Protein AF-A0AAP3A5T0-F1 (afdb_monomer_lite)

pLDDT: mean 70.3, std 20.17, range [36.88, 97.5]

InterPro domains:
  IPR008972 Cupredoxin [SSF49503] (2-61)

Organism: Escherichia coli (NCBI:txid562)

Radius of gyration: 32.69 Å; chains: 1; bounding box: 75×48×76 Å

Foldseek 3Di:
DDDDDDDDDDDDPAAKDKDWAADPQQPDIDIDIDGPDPPGDDDDDDTDDGDDQDCVNVVNPPVPPPVVPPPPVVPPDPPPPDDPDDDDDDDDDDDDDDPDPPDPPVVPDPPPVVVPDDPDPPDDPDDD

Sequence (128 aa):
AVAETYDVIVEPQGEAYTIFAQSMDRTGYARGTLATREGLSAAVPPLDPRPLLTMEDMGMGGMGHDMARMDHSQMGGMDNSGEMMSMDGADLPDSGTSSAPMDHSSMAGMDHSRMAGMPGMQSHPASQ

Structure (mmCIF, N/CA/C/O backbone):
data_AF-A0AAP3A5T0-F1
#
_entry.id   AF-A0AAP3A5T0-F1
#
loop_
_atom_site.group_PDB
_atom_site.id
_atom_site.type_symbol
_atom_site.label_atom_id
_atom_site.label_alt_id
_atom_site.label_comp_id
_atom_site.label_asym_id
_atom_site.label_entity_id
_atom_site.label_seq_id
_atom_site.pdbx_PDB_ins_code
_atom_site.Cartn_x
_atom_site.Cartn_y
_atom_site.Cartn_z
_atom_site.occupancy
_atom_site.B_iso_or_equiv
_atom_site.auth_seq_id
_atom_site.auth_comp_id
_atom_site.auth_asym_id
_atom_site.auth_atom_id
_atom_site.pdbx_PDB_model_num
ATOM 1 N N . ALA A 1 1 ? 11.567 9.258 -7.714 1.00 62.81 1 ALA A N 1
ATOM 2 C CA . ALA A 1 1 ? 10.377 10.083 -7.430 1.00 62.81 1 ALA A CA 1
ATOM 3 C C . ALA A 1 1 ? 10.749 11.149 -6.408 1.00 62.81 1 ALA A C 1
ATOM 5 O O . ALA A 1 1 ? 11.653 10.902 -5.615 1.00 62.81 1 ALA A O 1
ATOM 6 N N . VAL A 1 2 ? 10.097 12.311 -6.445 1.00 78.44 2 VAL A N 1
ATOM 7 C CA . VAL A 1 2 ? 10.161 13.293 -5.350 1.00 78.44 2 VAL A CA 1
ATOM 8 C C . VAL A 1 2 ? 9.299 12.756 -4.204 1.00 78.44 2 VAL A C 1
ATOM 10 O O . VAL A 1 2 ? 8.247 12.180 -4.466 1.00 78.44 2 VAL A O 1
ATOM 13 N N . ALA A 1 3 ? 9.768 12.857 -2.960 1.00 81.69 3 ALA A N 1
ATOM 14 C CA . ALA A 1 3 ? 8.988 12.432 -1.800 1.00 81.69 3 ALA A CA 1
ATOM 15 C C . ALA A 1 3 ? 7.945 13.504 -1.456 1.00 81.69 3 ALA A C 1
ATOM 17 O O . ALA A 1 3 ? 8.291 14.678 -1.331 1.00 81.69 3 ALA A O 1
ATOM 18 N N . GLU A 1 4 ? 6.694 13.088 -1.284 1.00 91.69 4 GLU A N 1
ATOM 19 C CA . GLU A 1 4 ? 5.585 13.942 -0.857 1.00 91.69 4 GLU A CA 1
ATOM 20 C C . GLU A 1 4 ? 4.962 13.364 0.414 1.00 91.69 4 GLU A C 1
ATOM 22 O O . GLU A 1 4 ? 4.887 12.144 0.583 1.00 91.69 4 GLU A O 1
ATOM 27 N N . THR A 1 5 ? 4.517 14.248 1.304 1.00 93.50 5 THR A N 1
ATOM 28 C CA . THR A 1 5 ? 3.860 13.875 2.559 1.00 93.50 5 THR A CA 1
ATOM 29 C C . THR A 1 5 ? 2.376 14.185 2.451 1.00 93.50 5 THR A C 1
ATOM 31 O O . THR A 1 5 ? 2.003 15.293 2.069 1.00 93.50 5 THR A O 1
ATOM 34 N N . TYR A 1 6 ? 1.541 13.216 2.819 1.00 91.00 6 TYR A N 1
ATOM 35 C CA . TYR A 1 6 ? 0.087 13.339 2.818 1.00 91.00 6 TYR A CA 1
ATOM 36 C C . TYR A 1 6 ? -0.463 13.085 4.222 1.00 91.00 6 TYR A C 1
ATOM 38 O O . TYR A 1 6 ? -0.074 12.109 4.865 1.00 91.00 6 TYR A O 1
ATOM 46 N N . ASP A 1 7 ? -1.409 13.921 4.652 1.00 95.19 7 ASP A N 1
ATOM 47 C CA . ASP A 1 7 ? -2.218 13.689 5.848 1.00 95.19 7 ASP A CA 1
ATOM 48 C C . ASP A 1 7 ? -3.561 13.071 5.442 1.00 95.19 7 ASP A C 1
ATOM 50 O O . ASP A 1 7 ? -4.261 13.591 4.571 1.00 95.19 7 ASP A O 1
ATOM 54 N N . VAL A 1 8 ? -3.933 11.954 6.071 1.00 92.19 8 VAL A N 1
ATOM 55 C CA . VAL A 1 8 ? -5.179 11.232 5.775 1.00 92.19 8 VAL A CA 1
ATOM 56 C C . VAL A 1 8 ? -6.013 11.120 7.046 1.00 92.19 8 VAL A C 1
ATOM 58 O O . VAL A 1 8 ? -5.567 10.554 8.043 1.00 92.19 8 VAL A O 1
ATOM 61 N N . ILE A 1 9 ? -7.240 11.640 7.002 1.00 93.62 9 ILE A N 1
ATOM 62 C CA . ILE A 1 9 ? -8.236 11.496 8.069 1.00 93.62 9 ILE A CA 1
ATOM 63 C C . ILE A 1 9 ? -9.190 10.368 7.679 1.00 93.62 9 ILE A C 1
ATOM 65 O O . ILE A 1 9 ? -9.671 10.313 6.549 1.00 93.62 9 ILE A O 1
ATOM 69 N N . VAL A 1 10 ? -9.457 9.467 8.619 1.00 89.81 10 VAL A N 1
ATOM 70 C CA . VAL A 1 10 ? -10.263 8.260 8.410 1.00 89.81 10 VAL A CA 1
ATOM 71 C C . VAL A 1 10 ? -11.239 8.075 9.564 1.00 89.81 10 VAL A C 1
ATOM 73 O O . VAL A 1 10 ? -10.923 8.400 10.707 1.00 89.81 10 VAL A O 1
ATOM 76 N N . GLU A 1 11 ? -12.406 7.507 9.271 1.00 91.69 11 GLU A N 1
ATOM 77 C CA . GLU A 1 11 ? -13.407 7.124 10.268 1.00 91.69 11 GLU A CA 1
ATOM 78 C C . GLU A 1 11 ? -13.612 5.598 10.215 1.00 91.69 11 GLU A C 1
ATOM 80 O O . GLU A 1 11 ? -14.382 5.094 9.393 1.00 91.69 11 GLU A O 1
ATOM 85 N N . PRO A 1 12 ? -12.868 4.822 11.026 1.00 85.31 12 PRO A N 1
ATOM 86 C CA . PRO A 1 12 ? -12.922 3.368 10.970 1.00 85.31 12 PRO A CA 1
ATOM 87 C C . PRO A 1 12 ? -14.179 2.823 11.661 1.00 85.31 12 PRO A C 1
ATOM 89 O 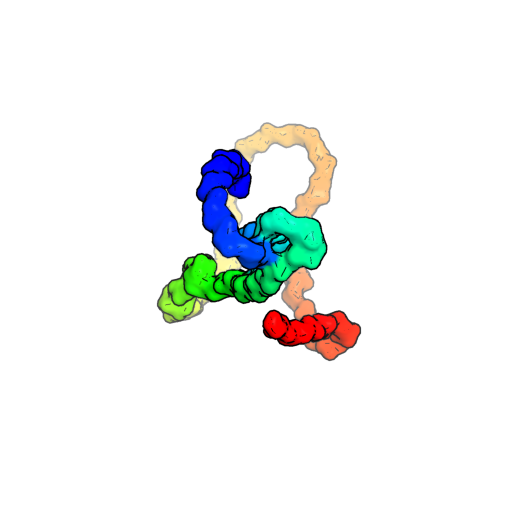O . PRO A 1 12 ? -14.409 3.076 12.840 1.00 85.31 12 PRO A O 1
ATOM 92 N N . GLN A 1 13 ? -14.957 2.002 10.948 1.00 82.94 13 GLN A N 1
ATOM 93 C CA . GLN A 1 13 ? -16.233 1.446 11.439 1.00 82.94 13 GLN A CA 1
ATOM 94 C C . GLN A 1 13 ? -16.114 0.107 12.198 1.00 82.94 13 GLN A C 1
ATOM 96 O O . GLN A 1 13 ? -17.123 -0.448 12.622 1.00 82.94 13 GLN A O 1
ATOM 101 N N . GLY A 1 14 ? -14.898 -0.412 12.414 1.00 77.25 14 GLY A N 1
ATOM 102 C CA . GLY A 1 14 ? -14.659 -1.538 13.332 1.00 77.25 14 GLY A CA 1
ATOM 103 C C . GLY A 1 14 ? -13.697 -2.615 12.831 1.00 77.25 14 GLY A C 1
ATOM 104 O O . GLY A 1 14 ? -13.062 -3.278 13.649 1.00 77.25 14 GLY A O 1
ATOM 105 N N . GLU A 1 15 ? -13.543 -2.772 11.519 1.00 86.44 15 GLU A N 1
ATOM 106 C CA . GLU A 1 15 ? -12.581 -3.711 10.929 1.00 86.44 15 GLU A CA 1
ATOM 107 C C . GLU A 1 15 ? -11.157 -3.132 10.885 1.00 86.44 15 GLU A C 1
ATOM 109 O O . GLU A 1 15 ? -10.947 -1.926 11.046 1.00 86.44 15 GLU A O 1
ATOM 114 N N . ALA A 1 16 ? -10.166 -4.007 10.688 1.00 94.06 16 ALA A N 1
ATOM 115 C CA . ALA A 1 16 ? -8.807 -3.586 10.370 1.00 94.06 16 ALA A CA 1
ATOM 116 C C . ALA A 1 16 ? -8.671 -3.309 8.869 1.00 94.06 16 ALA A C 1
ATOM 118 O O . ALA A 1 16 ? -9.286 -3.982 8.046 1.00 94.06 16 ALA A O 1
ATOM 119 N N . TYR A 1 17 ? -7.797 -2.369 8.522 1.00 93.31 17 TYR A N 1
ATOM 120 C CA . TYR A 1 17 ? -7.481 -2.001 7.146 1.00 93.31 17 TYR A CA 1
ATOM 121 C C . TYR A 1 17 ? -5.978 -2.105 6.908 1.00 93.31 17 TYR A C 1
ATOM 123 O O . TYR A 1 17 ? -5.175 -1.726 7.764 1.00 93.31 17 TYR A O 1
ATOM 131 N N . THR A 1 18 ? -5.581 -2.592 5.733 1.00 95.50 18 THR A N 1
ATOM 132 C CA . THR A 1 18 ? -4.181 -2.563 5.300 1.00 95.50 18 THR A CA 1
ATOM 133 C C . THR A 1 18 ? -3.926 -1.309 4.476 1.00 95.50 18 THR A C 1
ATOM 135 O O . THR A 1 18 ? -4.506 -1.130 3.410 1.00 95.50 18 THR A O 1
ATOM 138 N N . ILE A 1 19 ? -3.016 -0.462 4.954 1.00 95.12 19 ILE A N 1
ATOM 139 C CA . ILE A 1 19 ? -2.419 0.604 4.148 1.00 95.12 19 ILE A CA 1
ATOM 140 C C . ILE A 1 19 ? -1.265 -0.036 3.385 1.00 95.12 19 ILE A C 1
ATOM 142 O O . ILE A 1 19 ? -0.329 -0.549 4.002 1.00 95.12 19 ILE A O 1
ATOM 146 N N . PHE A 1 20 ? -1.351 -0.046 2.059 1.00 96.88 20 PHE A N 1
ATOM 147 C CA . PHE A 1 20 ? -0.424 -0.762 1.190 1.00 96.88 20 PHE A CA 1
ATOM 148 C C . PHE A 1 20 ? 0.257 0.201 0.221 1.00 96.88 20 PHE A C 1
ATOM 150 O O . PHE A 1 20 ? -0.415 0.959 -0.475 1.00 96.88 20 PHE A O 1
ATOM 157 N N . ALA A 1 21 ? 1.586 0.156 0.165 1.00 95.62 21 ALA A N 1
ATOM 158 C CA . ALA A 1 21 ? 2.382 0.957 -0.755 1.00 95.62 21 ALA A CA 1
ATOM 159 C C . ALA A 1 21 ? 3.353 0.047 -1.507 1.00 95.62 21 ALA A C 1
ATOM 161 O O . ALA A 1 21 ? 4.334 -0.430 -0.936 1.00 95.62 21 ALA A O 1
ATOM 162 N N . GLN A 1 22 ? 3.074 -0.203 -2.784 1.00 96.56 22 GLN A N 1
ATOM 163 C CA . GLN A 1 22 ? 3.933 -1.008 -3.649 1.00 96.56 22 GLN A CA 1
ATOM 164 C C . GLN A 1 22 ? 4.978 -0.134 -4.346 1.00 96.56 22 GLN A C 1
ATOM 166 O O . GLN A 1 22 ? 4.677 0.983 -4.773 1.00 96.56 22 GLN A O 1
ATOM 171 N N . SER A 1 23 ? 6.195 -0.653 -4.513 1.00 94.00 23 SER A N 1
ATOM 172 C CA . SER A 1 23 ? 7.217 0.001 -5.329 1.00 94.00 23 SER A CA 1
ATOM 173 C C . SER A 1 23 ? 6.766 0.118 -6.795 1.00 94.00 23 SER A C 1
ATOM 175 O O . SER A 1 23 ? 5.962 -0.676 -7.292 1.00 94.00 23 SER A O 1
ATOM 177 N N . MET A 1 24 ? 7.264 1.126 -7.520 1.00 90.75 24 MET A N 1
ATOM 178 C CA . MET A 1 24 ? 6.882 1.349 -8.926 1.00 90.75 24 MET A CA 1
ATOM 179 C C . MET A 1 24 ? 7.302 0.194 -9.844 1.00 90.75 24 MET A C 1
ATOM 181 O O . MET A 1 24 ? 6.578 -0.153 -10.768 1.00 90.75 24 MET A O 1
ATOM 185 N N . ASP A 1 25 ? 8.445 -0.426 -9.566 1.00 91.44 25 ASP A N 1
ATOM 186 C CA . ASP A 1 25 ? 8.979 -1.580 -10.298 1.00 91.44 25 ASP A CA 1
ATOM 187 C C . ASP A 1 25 ? 8.315 -2.914 -9.905 1.00 91.44 25 ASP A C 1
ATOM 189 O O . ASP A 1 25 ? 8.677 -3.965 -10.440 1.00 91.44 25 ASP A O 1
ATOM 193 N N . ARG A 1 26 ? 7.335 -2.867 -8.990 1.00 94.62 26 ARG A N 1
ATOM 194 C CA . ARG A 1 26 ? 6.523 -3.997 -8.516 1.00 94.62 26 ARG A CA 1
ATOM 195 C C . ARG A 1 26 ? 7.314 -5.112 -7.822 1.00 94.62 26 ARG A C 1
ATOM 197 O O . ARG A 1 26 ? 6.807 -6.218 -7.670 1.00 94.62 26 ARG A O 1
ATOM 204 N N . THR A 1 27 ? 8.530 -4.831 -7.358 1.00 93.44 27 THR A N 1
ATOM 205 C CA . THR A 1 27 ? 9.412 -5.822 -6.713 1.00 93.44 27 THR A CA 1
ATOM 206 C C . THR A 1 27 ? 9.234 -5.920 -5.197 1.00 93.44 27 THR A C 1
ATOM 208 O O . THR A 1 27 ? 9.659 -6.908 -4.598 1.00 93.44 27 THR A O 1
ATOM 211 N N . GLY A 1 28 ? 8.585 -4.941 -4.559 1.00 95.19 28 GLY A N 1
ATOM 212 C CA . GLY A 1 28 ? 8.371 -4.936 -3.114 1.00 95.19 28 GLY A CA 1
ATOM 213 C C . GLY A 1 28 ? 7.256 -4.000 -2.660 1.00 95.19 28 GLY A C 1
ATOM 214 O O . GLY A 1 28 ? 6.606 -3.330 -3.463 1.00 95.19 28 GLY A O 1
ATOM 215 N N . TYR A 1 29 ? 7.017 -3.969 -1.348 1.00 97.50 29 TYR A N 1
ATOM 216 C CA . TYR A 1 29 ? 5.994 -3.123 -0.739 1.00 97.50 29 TYR A CA 1
ATOM 217 C C . TYR A 1 29 ? 6.304 -2.795 0.726 1.00 97.50 29 TYR A C 1
ATOM 219 O O . TYR A 1 29 ? 6.984 -3.552 1.419 1.00 97.50 29 TYR A O 1
ATOM 227 N N . ALA A 1 30 ? 5.742 -1.689 1.207 1.00 96.88 30 ALA A N 1
ATOM 228 C CA . ALA A 1 30 ? 5.555 -1.404 2.624 1.00 96.88 30 ALA A CA 1
ATOM 229 C C . ALA A 1 30 ? 4.077 -1.608 2.990 1.00 96.88 30 ALA A C 1
ATOM 231 O O . ALA A 1 30 ? 3.185 -1.357 2.173 1.00 96.88 30 ALA A O 1
ATOM 232 N N . ARG A 1 31 ? 3.801 -2.061 4.220 1.00 97.06 31 ARG A N 1
ATOM 233 C CA . ARG A 1 31 ? 2.429 -2.168 4.737 1.00 97.06 31 ARG A CA 1
ATOM 234 C C . ARG A 1 31 ? 2.309 -1.645 6.161 1.00 97.06 31 ARG A C 1
ATOM 236 O O . ARG A 1 31 ? 3.193 -1.873 6.984 1.00 97.06 31 ARG A O 1
ATOM 243 N N . GLY A 1 32 ? 1.171 -1.029 6.449 1.00 95.06 32 GLY A N 1
ATOM 244 C CA . GLY A 1 32 ? 0.703 -0.707 7.793 1.00 95.06 32 GLY A CA 1
ATOM 245 C C . GLY A 1 32 ? -0.675 -1.317 8.035 1.00 95.06 32 GLY A C 1
ATOM 246 O O . GLY A 1 32 ? -1.410 -1.595 7.089 1.00 95.06 32 GLY A O 1
ATOM 247 N N . THR A 1 33 ? -1.026 -1.543 9.299 1.00 95.12 33 THR A N 1
ATOM 248 C CA . THR A 1 33 ? -2.392 -1.923 9.685 1.00 95.12 33 THR A CA 1
ATOM 249 C C . THR A 1 33 ? -3.010 -0.785 10.479 1.00 95.12 33 THR A C 1
ATOM 251 O O . THR A 1 33 ? -2.444 -0.360 11.482 1.00 95.12 33 THR A O 1
ATOM 254 N N . LEU A 1 34 ? -4.171 -0.316 10.037 1.00 93.69 34 LEU A N 1
ATOM 255 C CA . LEU A 1 34 ? -5.026 0.585 10.793 1.00 93.69 34 LEU A CA 1
ATOM 256 C C . LEU A 1 34 ? -6.118 -0.251 11.463 1.00 93.69 34 LEU A C 1
ATOM 258 O O . LEU A 1 34 ? -6.895 -0.906 10.774 1.00 93.69 34 LEU A O 1
ATOM 262 N N . ALA A 1 35 ? -6.177 -0.244 12.791 1.00 93.06 35 ALA A N 1
ATOM 263 C CA . ALA A 1 35 ? -7.156 -1.011 13.554 1.00 93.06 35 ALA A CA 1
ATOM 264 C C . ALA A 1 35 ? -7.592 -0.255 14.813 1.00 93.06 35 ALA A C 1
ATOM 266 O O . ALA A 1 35 ? -6.827 0.520 15.380 1.00 93.06 35 ALA A O 1
ATOM 267 N N . THR A 1 36 ? -8.817 -0.518 15.270 1.00 91.75 36 THR A N 1
ATOM 268 C CA . THR A 1 36 ? -9.400 0.088 16.482 1.00 91.75 36 THR A CA 1
ATOM 269 C C . THR A 1 36 ? -8.926 -0.568 17.782 1.00 91.75 36 THR A C 1
ATOM 271 O O . THR A 1 36 ? -9.115 -0.011 18.860 1.00 91.75 36 THR A O 1
ATOM 274 N N . ARG A 1 37 ? -8.312 -1.754 17.698 1.00 90.12 37 ARG A N 1
ATOM 275 C CA . ARG A 1 37 ? -7.743 -2.493 18.831 1.00 90.12 37 ARG A CA 1
ATOM 276 C C . ARG A 1 37 ? -6.524 -3.297 18.394 1.00 90.12 37 ARG A C 1
ATOM 278 O O . ARG A 1 37 ? -6.420 -3.700 17.234 1.00 90.12 37 ARG A O 1
ATOM 285 N N . GLU A 1 38 ? -5.642 -3.590 19.342 1.00 90.31 38 GLU A N 1
ATOM 286 C CA . GLU A 1 38 ? -4.460 -4.409 19.082 1.00 90.31 38 GLU A CA 1
ATOM 287 C C . GLU A 1 38 ? -4.809 -5.849 18.676 1.00 90.31 38 GLU A C 1
ATOM 289 O O . GLU A 1 38 ? -5.838 -6.416 19.065 1.00 90.31 38 GLU A O 1
ATOM 294 N N . GLY A 1 39 ? -3.919 -6.443 17.878 1.00 90.75 39 GLY A N 1
ATOM 295 C CA . GLY A 1 39 ? -4.008 -7.829 17.419 1.00 90.75 39 GLY A CA 1
ATOM 296 C C . GLY A 1 39 ? -4.928 -8.064 16.219 1.00 90.75 39 GLY A C 1
ATOM 297 O O . GLY A 1 39 ? -4.956 -9.180 15.705 1.00 90.75 39 GLY A O 1
ATOM 298 N N . LEU A 1 40 ? -5.661 -7.052 15.742 1.00 92.19 40 LEU A N 1
ATOM 299 C CA . LEU A 1 40 ? -6.385 -7.157 14.475 1.00 92.19 40 LEU A CA 1
ATOM 300 C C . LEU A 1 40 ? -5.435 -6.991 13.285 1.00 92.19 40 LEU A C 1
ATOM 302 O O . LEU A 1 40 ? -4.489 -6.206 13.326 1.00 92.19 40 LEU A O 1
ATOM 306 N N . SER A 1 41 ? -5.721 -7.715 12.208 1.00 93.25 41 SER A N 1
ATOM 307 C CA . SER A 1 41 ? -5.002 -7.620 10.941 1.00 93.25 41 SE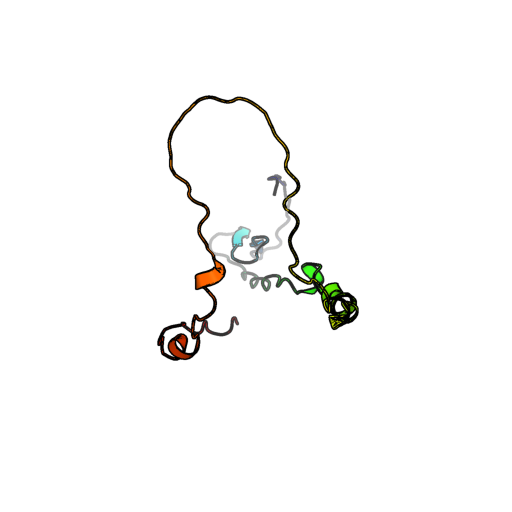R A CA 1
ATOM 308 C C . SER A 1 41 ? -5.979 -7.754 9.780 1.00 93.25 41 SER A C 1
ATOM 310 O O . SER A 1 41 ? -7.042 -8.356 9.929 1.00 93.25 41 SER A O 1
ATOM 312 N N . ALA A 1 42 ? -5.610 -7.185 8.639 1.00 93.75 42 ALA A N 1
ATOM 313 C CA . ALA A 1 42 ? -6.362 -7.260 7.397 1.00 93.75 42 ALA A CA 1
ATOM 314 C C . ALA A 1 42 ? -5.537 -7.969 6.319 1.00 93.75 42 ALA A C 1
ATOM 316 O O . ALA A 1 42 ? -4.317 -8.121 6.443 1.00 93.75 42 ALA A O 1
ATOM 317 N N . ALA A 1 43 ? -6.217 -8.440 5.274 1.00 95.69 43 ALA A N 1
ATOM 318 C CA . ALA A 1 43 ? -5.560 -9.119 4.168 1.00 95.69 43 ALA A CA 1
ATOM 319 C C . ALA A 1 43 ? -4.579 -8.176 3.455 1.00 95.69 43 ALA A C 1
ATOM 321 O O . ALA A 1 43 ? -4.889 -7.015 3.192 1.00 95.69 43 ALA A O 1
ATOM 322 N N . VAL A 1 44 ? -3.403 -8.700 3.107 1.00 96.88 44 VAL A N 1
ATOM 323 C CA . VAL A 1 44 ? -2.445 -7.972 2.270 1.00 96.88 44 VAL A CA 1
ATOM 324 C C . VAL A 1 44 ? -2.861 -8.133 0.812 1.00 96.88 44 VAL A C 1
ATOM 326 O O . VAL A 1 44 ? -3.027 -9.277 0.378 1.00 96.88 44 VAL A O 1
ATOM 329 N N . PRO A 1 45 ? -3.004 -7.038 0.047 1.00 96.00 45 PRO A N 1
ATOM 330 C CA . PRO A 1 45 ? -3.209 -7.132 -1.393 1.00 96.00 45 PRO A CA 1
ATOM 331 C C . PRO A 1 45 ? -2.082 -7.930 -2.076 1.00 96.00 45 PRO A C 1
ATOM 333 O O . PRO A 1 45 ? -0.922 -7.817 -1.665 1.00 96.00 45 PRO A O 1
ATOM 336 N N . PRO A 1 46 ? -2.381 -8.737 -3.110 1.00 96.25 46 PRO A N 1
ATOM 337 C CA . PRO A 1 46 ? -1.340 -9.361 -3.922 1.00 96.25 46 PRO A CA 1
ATOM 338 C C . PRO A 1 46 ? -0.518 -8.292 -4.659 1.00 96.25 46 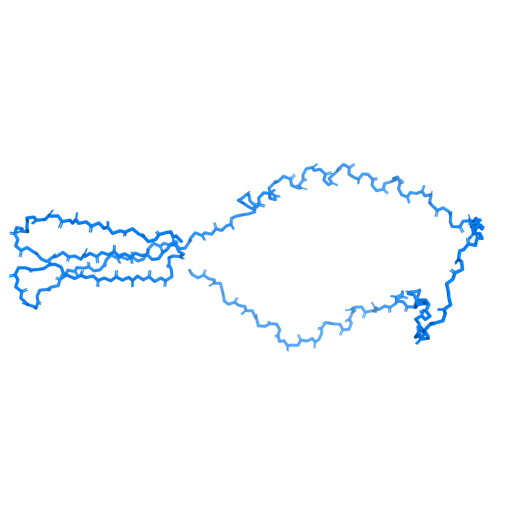PRO A C 1
ATOM 340 O O . PRO A 1 46 ? -1.011 -7.200 -4.933 1.00 96.25 46 PRO A O 1
ATOM 343 N N . LEU A 1 47 ? 0.738 -8.607 -4.985 1.00 96.00 47 LEU A N 1
ATOM 344 C CA . LEU A 1 47 ? 1.576 -7.719 -5.791 1.00 96.00 47 LEU A CA 1
ATOM 345 C C . LEU A 1 47 ? 1.080 -7.681 -7.238 1.00 96.00 47 LEU A C 1
ATOM 347 O O . LEU A 1 47 ? 0.854 -8.730 -7.840 1.00 96.00 47 LEU A O 1
ATOM 351 N N . ASP A 1 48 ? 0.986 -6.476 -7.801 1.00 94.94 48 ASP A N 1
ATOM 352 C CA . ASP A 1 48 ? 0.785 -6.294 -9.240 1.00 94.94 48 ASP A CA 1
ATOM 353 C C . ASP A 1 48 ? 1.911 -6.967 -10.049 1.00 94.94 48 ASP A C 1
ATOM 355 O O . ASP A 1 48 ? 3.066 -6.978 -9.600 1.00 94.94 48 ASP A O 1
ATOM 359 N N . PRO A 1 49 ? 1.622 -7.469 -11.265 1.00 92.44 49 PRO A N 1
ATOM 360 C CA . PRO A 1 49 ? 2.648 -7.981 -12.162 1.00 92.44 49 PRO A CA 1
ATOM 361 C C . PRO A 1 49 ? 3.628 -6.877 -12.571 1.00 92.44 49 PRO A C 1
ATOM 363 O O . PRO A 1 49 ? 3.271 -5.703 -12.703 1.00 92.44 49 PRO A O 1
ATOM 366 N N . ARG A 1 50 ? 4.883 -7.263 -12.810 1.00 91.19 50 ARG A N 1
ATOM 367 C CA . ARG A 1 50 ? 5.914 -6.330 -13.270 1.00 91.19 50 ARG A CA 1
ATOM 368 C C . ARG A 1 50 ? 5.591 -5.837 -14.686 1.00 91.19 50 ARG A C 1
ATOM 370 O O . ARG A 1 50 ? 5.289 -6.667 -15.544 1.00 91.19 50 ARG A O 1
ATOM 377 N N . PRO A 1 51 ? 5.716 -4.528 -14.964 1.00 84.75 51 PRO A N 1
ATOM 378 C CA . PRO A 1 51 ? 5.630 -4.025 -16.327 1.00 84.75 51 PRO A CA 1
ATOM 379 C C . PRO A 1 51 ? 6.732 -4.659 -17.180 1.00 84.75 51 PRO A C 1
ATOM 381 O O . PRO A 1 51 ? 7.912 -4.593 -16.825 1.00 84.75 51 PRO A O 1
ATOM 384 N N . LEU A 1 52 ? 6.350 -5.283 -18.292 1.00 84.38 52 LEU A N 1
ATOM 385 C CA . LEU A 1 52 ? 7.284 -5.768 -19.302 1.00 84.38 52 LEU A CA 1
ATOM 386 C C . LEU A 1 52 ? 7.369 -4.729 -20.416 1.00 84.38 52 LEU A C 1
ATOM 388 O O . LEU A 1 52 ? 6.341 -4.270 -20.903 1.00 84.38 52 LEU A O 1
ATOM 392 N N . LEU A 1 53 ? 8.589 -4.373 -20.812 1.00 84.69 53 LEU A N 1
ATOM 393 C CA . LEU A 1 53 ? 8.822 -3.543 -21.991 1.00 84.69 53 LEU A CA 1
ATOM 394 C C . LEU A 1 53 ? 8.765 -4.430 -23.232 1.00 84.69 53 LEU A C 1
ATOM 396 O O . LEU A 1 53 ? 9.505 -5.411 -23.335 1.00 84.69 53 LEU A O 1
ATOM 400 N N . THR A 1 54 ? 7.902 -4.082 -24.177 1.00 85.06 54 THR A N 1
ATOM 401 C CA . THR A 1 54 ? 7.883 -4.691 -25.507 1.00 85.06 54 THR A CA 1
ATOM 402 C C . THR A 1 54 ? 8.871 -3.983 -26.445 1.00 85.06 54 THR A C 1
ATOM 404 O O . THR A 1 54 ? 9.378 -2.900 -26.150 1.00 85.06 54 THR A O 1
ATOM 407 N N . MET A 1 55 ? 9.157 -4.581 -27.609 1.00 85.88 55 MET A N 1
ATOM 408 C CA . MET A 1 55 ? 9.987 -3.935 -28.646 1.00 85.88 55 MET A CA 1
ATOM 409 C C . MET A 1 55 ? 9.334 -2.664 -29.213 1.00 85.88 55 MET A C 1
ATOM 411 O O . MET A 1 55 ? 10.034 -1.771 -29.690 1.00 85.88 55 MET A O 1
ATOM 415 N N . GLU A 1 56 ? 8.005 -2.570 -29.136 1.00 83.69 56 GLU A N 1
ATOM 416 C CA . GLU A 1 56 ? 7.240 -1.378 -29.498 1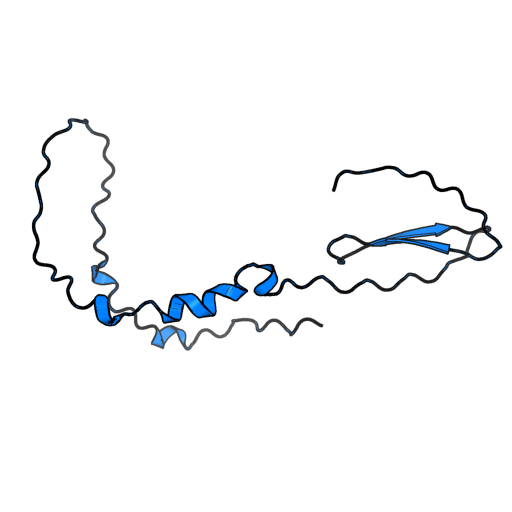.00 83.69 56 GLU A CA 1
ATOM 417 C C . GLU A 1 56 ? 7.475 -0.244 -28.491 1.00 83.69 56 GLU A C 1
ATOM 419 O O . GLU A 1 56 ? 7.827 0.861 -28.900 1.00 83.69 56 GLU A O 1
ATOM 424 N N . ASP A 1 57 ? 7.425 -0.539 -27.186 1.00 84.12 57 ASP A N 1
ATOM 425 C CA . ASP A 1 57 ? 7.702 0.435 -26.114 1.00 84.12 57 ASP A CA 1
ATOM 426 C C . ASP A 1 57 ? 9.141 0.974 -26.161 1.00 84.12 57 ASP A C 1
ATOM 428 O O . ASP A 1 57 ? 9.420 2.092 -25.726 1.00 84.12 57 ASP A O 1
ATOM 432 N N . MET A 1 58 ? 10.067 0.181 -26.710 1.00 85.69 58 MET A N 1
ATOM 433 C CA . MET A 1 58 ? 11.467 0.562 -26.921 1.00 85.69 58 MET A CA 1
ATOM 434 C C . MET A 1 58 ? 11.698 1.380 -28.206 1.00 85.69 58 MET A C 1
ATOM 436 O O . MET A 1 58 ? 12.843 1.706 -28.515 1.00 85.69 58 MET A O 1
ATOM 440 N N . GLY A 1 59 ? 10.649 1.706 -28.974 1.00 79.38 59 GLY A N 1
ATOM 441 C CA . GLY A 1 59 ? 10.750 2.477 -30.221 1.00 79.38 59 GLY A CA 1
ATOM 442 C C . GLY A 1 59 ? 11.350 1.701 -31.399 1.00 79.38 59 GLY A C 1
ATOM 443 O O . GLY A 1 59 ? 11.598 2.277 -32.456 1.00 79.38 59 GLY A O 1
ATOM 444 N N . MET A 1 60 ? 11.561 0.391 -31.237 1.00 77.94 60 MET A N 1
ATOM 445 C CA . MET A 1 60 ? 12.181 -0.481 -32.239 1.00 77.94 60 MET A CA 1
ATOM 446 C C . MET A 1 60 ? 11.159 -1.179 -33.150 1.00 77.94 60 MET A C 1
ATOM 448 O O . MET A 1 60 ? 11.541 -1.868 -34.095 1.00 77.94 60 MET A O 1
ATOM 452 N N . GLY A 1 61 ? 9.857 -0.982 -32.911 1.00 66.56 61 GLY A N 1
ATOM 453 C CA . GLY A 1 61 ? 8.774 -1.564 -33.717 1.00 66.56 61 GLY A CA 1
ATOM 454 C C . GLY A 1 61 ? 8.761 -1.130 -35.193 1.00 66.56 61 GLY A C 1
ATOM 455 O O . GLY A 1 61 ? 8.125 -1.787 -36.012 1.00 66.56 61 GLY A O 1
ATOM 456 N N . GLY A 1 62 ? 9.486 -0.061 -35.553 1.00 61.69 62 GLY A N 1
ATOM 457 C CA . GLY A 1 62 ? 9.567 0.470 -36.921 1.00 61.69 62 GLY A CA 1
ATOM 458 C C . GLY A 1 62 ? 10.748 -0.026 -37.770 1.00 61.69 62 GLY A C 1
ATOM 459 O O . GLY A 1 62 ? 10.708 0.111 -38.991 1.00 61.69 62 GLY A O 1
ATOM 460 N N . MET A 1 63 ? 11.785 -0.643 -37.184 1.00 58.69 63 MET A N 1
ATOM 461 C CA . MET A 1 63 ? 13.002 -1.016 -37.936 1.00 58.69 63 MET A CA 1
ATOM 462 C C . MET A 1 63 ? 12.808 -2.167 -38.940 1.00 58.69 63 MET A C 1
ATOM 464 O O . MET A 1 63 ? 13.705 -2.442 -39.737 1.00 58.69 63 MET A O 1
ATOM 468 N N . GLY A 1 64 ? 11.653 -2.840 -38.940 1.00 56.47 64 GLY A N 1
ATOM 469 C CA . GLY A 1 64 ? 11.362 -3.940 -39.866 1.00 56.47 64 GLY A CA 1
ATOM 470 C C . GLY A 1 64 ? 11.067 -3.509 -41.308 1.00 56.47 64 GLY A C 1
ATOM 471 O O . GLY A 1 64 ? 11.189 -4.333 -42.212 1.00 56.47 64 GLY A O 1
ATOM 472 N N . HIS A 1 65 ? 10.701 -2.242 -41.548 1.00 53.88 65 HIS A N 1
ATOM 473 C CA . HIS A 1 65 ? 10.265 -1.785 -42.877 1.00 53.88 65 HIS A CA 1
ATOM 474 C C . HIS A 1 65 ? 11.299 -0.968 -43.666 1.00 53.88 65 HIS A C 1
ATOM 476 O O . HIS A 1 65 ? 11.237 -0.983 -44.896 1.00 53.88 65 HIS A O 1
ATOM 482 N N . ASP A 1 66 ? 12.279 -0.333 -43.015 1.00 52.66 66 ASP A N 1
ATOM 483 C CA . ASP A 1 66 ? 13.286 0.484 -43.717 1.00 52.66 66 ASP A CA 1
ATOM 484 C C . ASP A 1 66 ? 14.565 -0.288 -44.085 1.00 52.66 66 ASP A C 1
ATOM 486 O O . ASP A 1 66 ? 15.238 0.063 -45.055 1.00 52.66 66 ASP A O 1
ATOM 490 N N . MET A 1 67 ? 14.865 -1.404 -43.410 1.00 53.56 67 MET A N 1
ATOM 491 C CA . MET A 1 67 ? 16.004 -2.263 -43.781 1.00 53.56 67 MET A CA 1
ATOM 492 C C . MET A 1 67 ? 15.748 -3.091 -45.051 1.00 53.56 67 MET A C 1
ATOM 494 O O . MET A 1 67 ? 16.691 -3.536 -45.695 1.00 53.56 67 MET A O 1
ATOM 498 N N . ALA A 1 68 ? 14.486 -3.266 -45.461 1.00 51.28 68 ALA A N 1
ATOM 499 C CA . ALA A 1 68 ? 14.133 -3.958 -46.706 1.00 51.28 68 ALA A CA 1
ATOM 500 C C . ALA A 1 68 ? 14.383 -3.109 -47.971 1.00 51.28 68 ALA A C 1
ATOM 502 O O . ALA A 1 68 ? 14.283 -3.622 -49.084 1.00 51.28 68 ALA A O 1
ATOM 503 N N . ARG A 1 69 ? 14.691 -1.811 -47.815 1.00 50.00 69 ARG A N 1
ATOM 504 C CA . ARG A 1 69 ? 15.038 -0.896 -48.916 1.00 50.00 69 ARG A CA 1
ATOM 505 C C . ARG A 1 69 ? 16.532 -0.617 -49.053 1.00 50.00 69 ARG A C 1
ATOM 507 O O . ARG A 1 69 ? 16.910 0.060 -50.009 1.00 50.00 69 ARG A O 1
ATOM 514 N N . MET A 1 70 ? 17.384 -1.138 -48.165 1.00 52.19 70 MET A N 1
ATOM 515 C CA . MET A 1 70 ? 18.822 -1.173 -48.436 1.00 52.19 70 MET A CA 1
ATOM 516 C C . MET A 1 70 ? 19.095 -2.260 -49.471 1.00 52.19 70 MET A C 1
ATOM 518 O O . MET A 1 70 ? 19.389 -3.413 -49.167 1.00 52.19 70 MET A O 1
ATOM 522 N N . ASP A 1 71 ? 18.938 -1.867 -50.729 1.00 52.50 71 ASP A N 1
ATOM 523 C CA . ASP A 1 71 ? 19.409 -2.607 -51.880 1.00 52.50 71 ASP A CA 1
ATOM 524 C C . ASP A 1 71 ? 20.935 -2.775 -51.788 1.00 52.50 71 ASP A C 1
ATOM 526 O O . ASP A 1 71 ? 21.713 -1.886 -52.136 1.00 52.50 71 ASP A O 1
ATOM 530 N N . HIS A 1 72 ? 21.370 -3.936 -51.296 1.00 52.56 72 HIS A N 1
ATOM 531 C CA . HIS A 1 72 ? 22.777 -4.333 -51.261 1.00 52.56 72 HIS A CA 1
ATOM 532 C C . HIS A 1 72 ? 23.394 -4.504 -52.664 1.00 52.56 72 HIS A C 1
ATOM 534 O O . HIS A 1 72 ? 24.593 -4.763 -52.761 1.00 52.56 72 HIS A O 1
ATOM 540 N N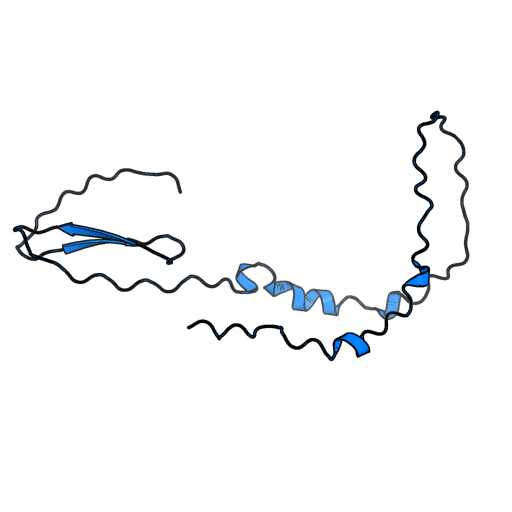 . SER A 1 73 ? 22.631 -4.341 -53.755 1.00 55.59 73 SER A N 1
ATOM 541 C CA . SER A 1 73 ? 23.174 -4.401 -55.115 1.00 55.59 73 SER A CA 1
ATOM 542 C C . SER A 1 73 ? 23.974 -3.155 -55.523 1.00 55.59 73 SER A C 1
ATOM 544 O O . SER A 1 73 ? 24.748 -3.227 -56.474 1.00 55.59 73 SER A O 1
ATOM 546 N N . GLN A 1 74 ? 23.888 -2.045 -54.773 1.00 51.12 74 GLN A N 1
ATOM 547 C CA . GLN A 1 74 ? 24.693 -0.837 -55.029 1.00 51.12 74 GLN A CA 1
ATOM 548 C C . GLN A 1 74 ? 26.052 -0.787 -54.309 1.00 51.12 74 GLN A C 1
ATOM 550 O O . GLN A 1 74 ? 26.766 0.202 -54.431 1.00 51.12 74 GLN A O 1
ATOM 555 N N . MET A 1 75 ? 26.467 -1.860 -53.625 1.00 48.25 75 MET A N 1
ATOM 556 C CA . MET A 1 75 ? 27.859 -2.022 -53.160 1.00 48.25 75 MET A CA 1
ATOM 557 C C . MET A 1 75 ? 28.690 -2.891 -54.125 1.00 48.25 75 MET A C 1
ATOM 559 O O . MET A 1 75 ? 29.675 -3.513 -53.734 1.00 48.25 75 MET A O 1
ATOM 563 N N . GLY A 1 76 ? 28.287 -2.959 -55.397 1.00 48.78 76 GLY A N 1
ATOM 564 C CA . GLY A 1 76 ? 29.096 -3.501 -56.484 1.00 48.78 76 GLY A CA 1
ATOM 565 C C . GLY A 1 76 ? 29.934 -2.399 -57.126 1.00 48.78 76 GLY A C 1
ATOM 566 O O . GLY A 1 76 ? 29.476 -1.768 -58.072 1.00 48.78 76 GLY A O 1
ATOM 567 N N . GLY A 1 77 ? 31.147 -2.173 -56.617 1.00 49.47 77 GLY A N 1
ATOM 568 C CA . GLY A 1 77 ? 32.130 -1.299 -57.268 1.00 49.47 77 GLY A CA 1
ATOM 569 C C . GLY A 1 77 ? 32.765 -0.267 -56.345 1.00 49.47 77 GLY A C 1
ATOM 570 O O . GLY A 1 77 ? 32.631 0.929 -56.575 1.00 49.47 77 GLY A O 1
ATOM 571 N N . MET A 1 78 ? 33.490 -0.719 -55.322 1.00 45.69 78 MET A N 1
ATOM 572 C CA . MET A 1 78 ? 34.575 0.085 -54.759 1.00 45.69 78 MET A CA 1
ATOM 573 C C . MET A 1 78 ? 35.874 -0.646 -55.091 1.00 45.69 78 MET A C 1
ATOM 575 O O . MET A 1 78 ? 36.389 -1.451 -54.314 1.00 45.69 78 MET A O 1
ATOM 579 N N . ASP A 1 79 ? 36.337 -0.431 -56.320 1.00 48.16 79 ASP A N 1
ATOM 580 C CA . ASP A 1 79 ? 37.658 -0.851 -56.755 1.00 48.16 79 ASP A CA 1
ATOM 581 C C . ASP A 1 79 ? 38.696 -0.112 -55.902 1.00 48.16 79 ASP A C 1
ATOM 583 O O . ASP A 1 79 ? 38.779 1.115 -55.899 1.00 48.16 79 ASP A O 1
ATOM 587 N N . ASN A 1 80 ? 39.491 -0.878 -55.156 1.00 46.19 80 ASN A N 1
ATOM 588 C CA . ASN A 1 80 ? 40.632 -0.394 -54.383 1.00 46.19 80 ASN A CA 1
ATOM 589 C C . ASN A 1 80 ? 41.822 -0.060 -55.304 1.00 46.19 80 ASN A C 1
ATOM 591 O O . ASN A 1 80 ? 42.912 -0.611 -55.147 1.00 46.19 80 ASN A O 1
ATOM 595 N N . SER A 1 81 ? 41.634 0.825 -56.284 1.00 43.62 81 SER A N 1
ATOM 596 C CA . SER A 1 81 ? 42.739 1.412 -57.047 1.00 43.62 81 SER A CA 1
ATOM 597 C C . SER A 1 81 ? 43.116 2.741 -56.408 1.00 43.62 81 SER A C 1
ATOM 599 O O . SER A 1 81 ? 42.375 3.717 -56.492 1.00 43.62 81 SER A O 1
ATOM 601 N N . GLY A 1 82 ? 44.235 2.720 -55.688 1.00 49.41 82 GLY A N 1
ATOM 602 C CA . GLY A 1 82 ? 44.649 3.784 -54.794 1.00 49.41 82 GLY A CA 1
ATOM 603 C C . GLY A 1 82 ? 44.911 5.132 -55.449 1.00 49.41 82 GLY A C 1
ATOM 604 O O . GLY A 1 82 ? 45.369 5.220 -56.580 1.00 49.41 82 GLY A O 1
ATOM 605 N N . GLU A 1 83 ? 44.740 6.172 -54.643 1.00 39.12 83 GLU A N 1
ATOM 606 C CA . GLU A 1 83 ? 45.480 7.414 -54.799 1.00 39.12 83 GLU A CA 1
ATOM 607 C C . GLU A 1 83 ? 45.627 8.058 -53.416 1.00 39.12 83 GLU A C 1
ATOM 609 O O . GLU A 1 83 ? 44.698 8.638 -52.855 1.00 39.12 83 GLU A O 1
ATOM 614 N N . MET A 1 84 ? 46.809 7.870 -52.821 1.00 43.31 84 MET A N 1
ATOM 615 C CA . MET A 1 84 ? 47.259 8.652 -51.676 1.00 43.31 84 MET A CA 1
ATOM 616 C C . MET A 1 84 ? 47.455 10.092 -52.151 1.00 43.31 84 MET A C 1
ATOM 618 O O . MET A 1 84 ? 48.457 10.401 -52.792 1.00 43.31 84 MET A O 1
ATOM 622 N N . MET A 1 85 ? 46.506 10.973 -51.837 1.00 41.78 85 MET A N 1
ATOM 623 C CA . MET A 1 85 ? 46.720 12.411 -51.960 1.00 41.78 85 MET A CA 1
ATOM 624 C C . MET A 1 85 ? 47.463 12.911 -50.722 1.00 41.78 85 MET A C 1
ATOM 626 O O . MET A 1 85 ? 46.936 12.946 -49.611 1.00 41.78 85 MET A O 1
ATOM 630 N N . SER A 1 86 ? 48.723 13.257 -50.973 1.00 42.75 86 SER A N 1
ATOM 631 C CA . SER A 1 86 ? 49.649 13.984 -50.114 1.00 42.75 86 SER A CA 1
ATOM 632 C C . SER A 1 86 ? 48.987 15.214 -49.484 1.00 42.75 86 SER A C 1
ATOM 634 O O . SER A 1 86 ? 48.444 16.059 -50.196 1.00 42.75 86 SER A O 1
ATOM 636 N N . MET A 1 87 ? 49.088 15.357 -48.163 1.00 41.31 87 MET A N 1
ATOM 637 C CA . MET A 1 87 ? 49.017 16.662 -47.506 1.00 41.31 87 MET A CA 1
ATOM 638 C C . MET A 1 87 ? 50.189 16.784 -46.537 1.00 41.31 87 MET A C 1
ATOM 640 O O . MET A 1 87 ? 50.202 16.212 -45.449 1.00 41.31 87 MET A O 1
ATOM 644 N N . ASP A 1 88 ? 51.188 17.521 -47.010 1.00 36.91 88 ASP A N 1
ATOM 645 C CA . ASP A 1 88 ? 52.351 17.987 -46.277 1.00 36.91 88 ASP A CA 1
ATOM 646 C C . ASP A 1 88 ? 51.970 18.947 -45.136 1.00 36.91 88 ASP A C 1
ATOM 648 O O . ASP A 1 88 ? 51.192 19.881 -45.323 1.00 36.91 88 ASP A O 1
ATOM 652 N N . GLY A 1 89 ? 52.632 18.770 -43.989 1.00 36.88 89 GLY A N 1
ATOM 653 C CA . GLY A 1 89 ? 53.148 19.883 -43.188 1.00 36.88 89 GLY A CA 1
ATOM 654 C C . GLY A 1 89 ? 52.256 20.483 -42.097 1.00 36.88 89 GLY A C 1
ATOM 655 O O . GLY A 1 89 ? 51.653 21.534 -42.294 1.00 36.88 89 GLY A O 1
ATOM 656 N N . ALA A 1 90 ? 52.339 19.935 -40.880 1.00 39.94 90 ALA A N 1
ATOM 657 C CA . ALA A 1 90 ? 52.302 20.748 -39.662 1.00 39.94 90 ALA A CA 1
ATOM 658 C C . ALA A 1 90 ? 53.172 20.113 -38.562 1.00 39.94 90 ALA A C 1
ATOM 660 O O . ALA A 1 90 ? 52.978 18.971 -38.155 1.00 39.94 90 ALA A O 1
ATOM 661 N N . ASP A 1 91 ? 54.159 20.895 -38.150 1.00 42.41 91 ASP A N 1
ATOM 662 C CA . ASP A 1 91 ? 55.279 20.633 -37.250 1.00 42.41 91 ASP A CA 1
ATOM 663 C C . ASP A 1 91 ? 54.820 20.429 -35.787 1.00 42.41 91 ASP A C 1
ATOM 665 O O . ASP A 1 91 ? 54.213 21.331 -35.208 1.00 42.41 91 ASP A O 1
ATOM 669 N N . LEU A 1 92 ? 55.110 19.273 -35.173 1.00 45.91 92 LEU A N 1
ATOM 670 C CA . LEU A 1 92 ? 54.944 19.023 -33.730 1.00 45.91 92 LEU A CA 1
ATOM 671 C C . LEU A 1 92 ? 56.064 18.080 -33.231 1.00 45.91 92 LEU A C 1
ATOM 673 O O . LEU A 1 92 ? 56.135 16.938 -33.693 1.00 45.91 92 LEU A O 1
ATOM 677 N N . PRO A 1 93 ? 56.938 18.511 -32.298 1.00 50.50 93 PRO A N 1
ATOM 678 C CA . PRO A 1 93 ? 58.033 17.683 -31.803 1.00 50.50 93 PRO A CA 1
ATOM 679 C C . PRO A 1 93 ? 57.601 16.704 -30.696 1.00 50.50 93 PRO A C 1
ATOM 681 O O . PRO A 1 93 ? 57.022 17.091 -29.686 1.00 50.50 93 PRO A O 1
ATOM 684 N N . ASP A 1 94 ? 57.960 15.441 -30.931 1.00 41.88 94 ASP A N 1
ATOM 685 C CA . ASP A 1 94 ? 58.438 14.406 -30.002 1.00 41.88 94 ASP A CA 1
ATOM 686 C C . ASP A 1 94 ? 57.735 14.205 -28.642 1.00 41.88 94 ASP A C 1
ATOM 688 O O . ASP A 1 94 ? 57.955 14.920 -27.665 1.00 41.88 94 ASP A O 1
ATOM 692 N N . SER A 1 95 ? 56.991 13.099 -28.541 1.00 41.47 95 SER A N 1
ATOM 693 C CA . SER A 1 95 ? 56.944 12.265 -27.333 1.00 41.47 95 SER A CA 1
ATOM 694 C C . SER A 1 95 ? 56.579 10.835 -27.731 1.00 41.47 95 SER A C 1
ATOM 696 O O . SER A 1 95 ? 55.430 10.516 -28.034 1.00 41.47 95 SER A O 1
ATOM 698 N N . GLY A 1 96 ? 57.598 9.977 -27.778 1.00 52.00 96 GLY A N 1
ATOM 699 C CA . GLY A 1 96 ? 57.503 8.581 -28.185 1.00 52.00 96 GLY A CA 1
ATOM 700 C C . GLY A 1 96 ? 56.486 7.746 -27.399 1.00 52.00 96 GLY A C 1
ATOM 701 O O . GLY A 1 96 ? 56.584 7.584 -26.189 1.00 52.00 96 GLY A O 1
ATOM 702 N N . THR A 1 97 ? 55.557 7.135 -28.132 1.00 45.59 97 THR A N 1
ATOM 703 C CA . THR A 1 97 ? 54.988 5.804 -27.864 1.00 45.59 97 THR A CA 1
ATOM 704 C C . THR A 1 97 ? 54.523 5.227 -29.200 1.00 45.59 97 THR A C 1
ATOM 706 O O . THR A 1 97 ? 53.605 5.727 -29.845 1.00 45.59 97 THR A O 1
ATOM 709 N N . SER A 1 98 ? 55.220 4.195 -29.661 1.00 42.16 98 SER A N 1
ATOM 710 C CA . SER A 1 98 ? 55.048 3.559 -30.964 1.00 42.16 98 SER A CA 1
ATOM 711 C C . SER A 1 98 ? 53.695 2.845 -31.060 1.00 42.16 98 SER A C 1
ATOM 713 O O . SER A 1 98 ? 53.577 1.681 -30.690 1.00 42.16 98 SER A O 1
ATOM 715 N N . SER A 1 99 ? 52.672 3.519 -31.580 1.00 49.66 99 SER A N 1
ATOM 716 C CA . SER A 1 99 ? 51.466 2.858 -32.093 1.00 49.66 99 SER A CA 1
ATOM 717 C C . SER A 1 99 ? 51.643 2.683 -33.596 1.00 49.66 99 SER A C 1
ATOM 719 O O . SER A 1 99 ? 51.203 3.514 -34.386 1.00 49.66 99 SER A O 1
ATOM 721 N N . ALA A 1 100 ? 52.373 1.639 -33.998 1.00 53.78 100 ALA A N 1
ATOM 722 C CA . ALA A 1 100 ? 52.370 1.220 -35.395 1.00 53.78 100 ALA A CA 1
ATOM 723 C C . ALA A 1 100 ? 50.915 0.918 -35.815 1.00 53.78 100 ALA A C 1
ATOM 725 O O . ALA A 1 100 ? 50.169 0.370 -34.996 1.00 53.78 100 ALA A O 1
ATOM 726 N N . PRO A 1 101 ? 50.489 1.258 -37.046 1.00 54.94 101 PRO A N 1
ATOM 727 C CA . PRO A 1 101 ? 49.176 0.861 -37.539 1.00 54.94 101 PRO A CA 1
ATOM 728 C C . PRO A 1 101 ? 49.090 -0.668 -37.487 1.00 54.94 101 PRO A C 1
ATOM 730 O O . PRO A 1 101 ? 49.826 -1.362 -38.188 1.00 54.94 101 PRO A O 1
ATOM 733 N N . MET A 1 102 ? 48.249 -1.202 -36.598 1.00 68.00 102 MET A N 1
ATOM 734 C CA . MET A 1 102 ? 47.993 -2.637 -36.556 1.00 68.00 102 MET A CA 1
ATOM 735 C C . MET A 1 102 ? 47.245 -3.023 -37.831 1.00 68.00 102 MET A C 1
ATOM 737 O O . MET A 1 102 ? 46.150 -2.535 -38.101 1.00 68.00 102 MET A O 1
ATOM 741 N N . ASP A 1 103 ? 47.865 -3.883 -38.630 1.00 60.50 103 ASP A N 1
ATOM 742 C CA . ASP A 1 103 ? 47.275 -4.440 -39.837 1.00 60.50 103 ASP A CA 1
ATOM 743 C C . ASP A 1 103 ? 46.213 -5.495 -39.471 1.00 60.50 103 ASP A C 1
ATOM 745 O O . ASP A 1 103 ? 46.518 -6.617 -39.052 1.00 60.50 103 ASP A O 1
ATOM 749 N N . HIS A 1 104 ? 44.941 -5.120 -39.623 1.00 60.41 104 HIS A N 1
ATOM 750 C CA . HIS A 1 104 ? 43.785 -5.985 -39.372 1.00 60.41 104 HIS A CA 1
ATOM 751 C C . HIS A 1 104 ? 43.510 -6.989 -40.508 1.00 60.41 104 HIS A C 1
ATOM 753 O O . HIS A 1 104 ? 42.592 -7.803 -40.383 1.00 60.41 104 HIS A O 1
ATOM 759 N N . SER A 1 105 ? 44.295 -6.989 -41.595 1.00 61.06 105 SER A N 1
ATOM 760 C CA . SER A 1 105 ? 44.138 -7.945 -42.705 1.00 61.06 105 SER A CA 1
ATOM 761 C C . SER A 1 105 ? 44.343 -9.406 -42.276 1.00 61.06 105 SER A C 1
ATOM 763 O O . SER A 1 105 ? 43.861 -10.333 -42.926 1.00 61.06 105 SER A O 1
ATOM 765 N N . SER A 1 106 ? 44.980 -9.617 -41.122 1.00 58.84 106 SER A N 1
ATOM 766 C CA . SER A 1 106 ? 45.230 -10.928 -40.521 1.00 58.84 106 SER A CA 1
ATOM 767 C C . SER A 1 106 ? 44.043 -11.532 -39.747 1.00 58.84 106 SER A C 1
ATOM 769 O O . SER A 1 106 ? 44.147 -12.664 -39.278 1.00 58.84 106 SER A O 1
ATOM 771 N N . MET A 1 107 ? 42.894 -10.845 -39.645 1.00 58.94 107 MET A N 1
ATOM 772 C CA . MET A 1 107 ? 41.671 -11.405 -39.033 1.00 58.94 107 MET A CA 1
ATOM 773 C C . MET A 1 107 ? 40.749 -12.142 -40.027 1.00 58.94 107 MET A C 1
ATOM 775 O O . MET A 1 107 ? 39.696 -12.652 -39.639 1.00 58.94 107 MET A O 1
ATOM 779 N N . ALA A 1 108 ? 41.135 -12.254 -41.301 1.00 56.47 108 ALA A N 1
ATOM 780 C CA . ALA A 1 108 ? 40.410 -13.027 -42.308 1.00 56.47 108 ALA A CA 1
ATOM 781 C C . ALA A 1 108 ? 40.740 -14.527 -42.192 1.00 56.47 108 ALA A C 1
ATOM 783 O O . ALA A 1 108 ? 41.541 -15.071 -42.947 1.00 56.47 108 ALA A O 1
ATOM 784 N N . GLY A 1 109 ? 40.146 -15.207 -41.212 1.00 58.69 109 GLY A N 1
ATOM 785 C CA . GLY A 1 109 ? 40.331 -16.656 -41.062 1.00 58.69 109 GLY A CA 1
ATOM 786 C C . GLY A 1 109 ? 39.961 -17.247 -39.708 1.00 58.69 109 GLY A C 1
ATOM 787 O O . GLY A 1 109 ? 40.336 -18.386 -39.427 1.00 58.69 109 GLY A O 1
ATOM 788 N N . MET A 1 110 ? 39.256 -16.505 -38.849 1.00 64.00 110 MET A N 1
ATOM 789 C CA . MET A 1 110 ? 38.834 -17.045 -37.561 1.00 64.00 110 MET A CA 1
ATOM 790 C C . MET A 1 110 ? 37.660 -18.015 -37.761 1.00 64.00 110 MET A C 1
ATOM 792 O O . MET A 1 110 ? 36.504 -17.630 -37.907 1.00 64.00 110 MET A O 1
ATOM 796 N N . ASP A 1 111 ? 37.997 -19.300 -37.827 1.00 59.75 111 ASP A N 1
ATOM 797 C CA . ASP A 1 111 ? 37.066 -20.418 -37.936 1.00 59.75 111 ASP A CA 1
ATOM 798 C C . ASP A 1 111 ? 36.232 -20.563 -36.647 1.00 59.75 111 ASP A C 1
ATOM 800 O O . ASP A 1 111 ? 36.677 -21.115 -35.636 1.00 59.75 111 ASP A O 1
ATOM 804 N N . HIS A 1 112 ? 34.994 -20.064 -36.688 1.00 60.28 112 HIS A N 1
ATOM 805 C CA . HIS A 1 112 ? 34.030 -20.159 -35.588 1.00 60.28 112 HIS A CA 1
ATOM 806 C C . HIS A 1 112 ? 33.471 -21.577 -35.370 1.00 60.28 112 HIS A C 1
ATOM 808 O O . HIS A 1 112 ? 32.757 -21.798 -34.390 1.00 60.28 112 HIS A O 1
ATOM 814 N N . SER A 1 113 ? 33.813 -22.567 -36.207 1.00 61.59 113 SER A N 1
ATOM 815 C CA . SER A 1 113 ? 33.358 -23.953 -36.009 1.00 61.59 113 SER A CA 1
ATOM 816 C C . SER A 1 113 ? 33.910 -24.585 -34.723 1.00 61.59 113 SER A C 1
ATOM 818 O O . SER A 1 113 ? 33.330 -25.530 -34.188 1.00 61.59 113 SER A O 1
ATOM 820 N N . ARG A 1 114 ? 34.984 -24.018 -34.155 1.00 56.59 114 ARG A N 1
ATOM 821 C CA . ARG A 1 114 ? 35.595 -24.476 -32.896 1.00 56.59 114 ARG A CA 1
ATOM 822 C C . ARG A 1 114 ? 34.955 -23.904 -31.626 1.00 56.59 114 ARG A C 1
ATOM 824 O O . ARG A 1 114 ? 35.357 -24.294 -30.534 1.00 56.59 114 ARG A O 1
ATOM 831 N N . MET A 1 115 ? 33.931 -23.051 -31.736 1.00 58.09 115 MET A N 1
ATOM 832 C CA . MET A 1 115 ? 33.100 -22.636 -30.590 1.00 58.09 115 MET A CA 1
ATOM 833 C C . MET A 1 115 ? 31.907 -23.574 -30.326 1.00 58.09 115 MET A C 1
ATOM 835 O O . MET A 1 115 ? 31.132 -23.337 -29.405 1.00 58.09 115 MET A O 1
ATOM 839 N N . ALA A 1 116 ? 31.776 -24.681 -31.066 1.00 55.06 116 ALA A N 1
ATOM 840 C CA . ALA A 1 116 ? 30.699 -25.666 -30.903 1.00 55.06 116 ALA A CA 1
ATOM 841 C C . ALA A 1 116 ? 30.804 -26.545 -29.630 1.00 55.06 116 ALA A C 1
ATOM 843 O O . ALA A 1 116 ? 30.024 -27.478 -29.460 1.00 55.06 116 ALA A O 1
ATOM 844 N N . GLY A 1 117 ? 31.772 -26.279 -28.745 1.00 53.88 117 GLY A N 1
ATOM 845 C CA . GLY A 1 117 ? 32.144 -27.171 -27.642 1.00 53.88 117 GLY A CA 1
ATOM 846 C C . GLY A 1 117 ? 32.297 -26.517 -26.270 1.00 53.88 117 GLY A C 1
ATOM 847 O O . GLY A 1 117 ? 33.014 -27.074 -25.447 1.00 53.88 117 GLY A O 1
ATOM 848 N N . MET A 1 118 ? 31.674 -25.366 -25.993 1.00 53.59 118 MET A N 1
ATOM 849 C CA . MET A 1 118 ? 31.607 -24.845 -24.617 1.00 53.59 118 MET A CA 1
ATOM 850 C C . MET A 1 118 ? 30.352 -25.378 -23.899 1.00 53.59 118 MET A C 1
ATOM 852 O O . MET A 1 118 ? 29.257 -24.870 -24.145 1.00 53.59 118 MET A O 1
ATOM 856 N N . PRO A 1 119 ? 30.462 -26.371 -22.993 1.00 54.84 119 PRO A N 1
ATOM 857 C CA . PRO A 1 119 ? 29.366 -26.719 -22.104 1.00 54.84 119 PRO A CA 1
ATOM 858 C C . PRO A 1 119 ? 29.305 -25.656 -21.004 1.00 54.84 119 PRO A C 1
ATOM 860 O O . PRO A 1 119 ? 30.222 -25.556 -20.191 1.00 54.84 119 PRO A O 1
ATOM 863 N N . GLY A 1 120 ? 28.247 -24.843 -20.968 1.00 58.47 120 GLY A N 1
ATOM 864 C CA . GLY A 1 120 ? 28.046 -23.956 -19.817 1.00 58.47 120 GLY A CA 1
ATOM 865 C C . GLY A 1 120 ? 27.300 -22.645 -20.018 1.00 58.47 120 GLY A C 1
ATOM 866 O O . GLY A 1 120 ? 27.335 -21.828 -19.102 1.00 58.47 120 GLY A O 1
ATOM 867 N N . MET A 1 121 ? 26.599 -22.411 -21.130 1.00 54.75 121 MET A N 1
ATOM 868 C CA . MET A 1 121 ? 25.583 -21.353 -21.119 1.00 54.75 121 MET A CA 1
ATOM 869 C C . MET A 1 121 ? 24.380 -21.858 -20.324 1.00 54.75 121 MET A C 1
ATOM 871 O O . MET A 1 121 ? 23.570 -22.642 -20.812 1.00 54.75 121 MET A O 1
ATOM 875 N N . GLN A 1 122 ?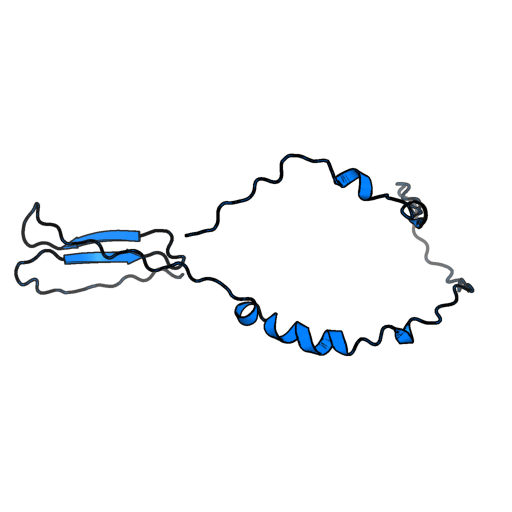 24.334 -21.459 -19.055 1.00 60.91 122 GLN A N 1
ATOM 876 C CA . GLN A 1 122 ? 23.223 -21.710 -18.148 1.00 60.91 122 GLN A CA 1
ATOM 877 C C . GLN A 1 122 ? 21.948 -21.171 -18.797 1.00 60.91 122 GLN A C 1
ATOM 879 O O . GLN A 1 122 ? 21.767 -19.964 -18.938 1.00 60.91 122 GLN A O 1
ATOM 884 N N . SER A 1 123 ? 21.072 -22.078 -19.224 1.00 60.38 123 SER A N 1
ATOM 885 C CA . SER A 1 123 ? 19.720 -21.731 -19.634 1.00 60.38 123 SER A CA 1
ATOM 886 C C . SER A 1 123 ? 19.005 -21.149 -18.421 1.00 60.38 123 SER A C 1
ATOM 888 O O . SER A 1 123 ? 18.771 -21.859 -17.439 1.00 60.38 123 SER A O 1
ATOM 890 N N . HIS A 1 124 ? 18.686 -19.861 -18.462 1.00 47.56 124 HIS A N 1
ATOM 891 C CA . HIS A 1 124 ? 17.828 -19.270 -17.446 1.00 47.56 124 HIS A CA 1
ATOM 892 C C . HIS A 1 124 ? 16.437 -19.918 -17.547 1.00 47.56 124 HIS A C 1
ATOM 894 O O . HIS A 1 124 ? 15.941 -20.105 -18.664 1.00 47.56 124 HIS A O 1
ATOM 900 N N . PRO A 1 125 ? 15.804 -20.295 -16.422 1.00 66.50 125 PRO A N 1
ATOM 901 C CA . PRO A 1 125 ? 14.431 -20.775 -16.457 1.00 66.50 125 PRO A CA 1
ATOM 902 C C . PRO A 1 125 ? 13.504 -19.664 -16.963 1.00 66.50 125 PRO A C 1
ATOM 904 O O . PRO A 1 125 ? 13.764 -18.478 -16.751 1.00 66.50 125 PRO A O 1
ATOM 907 N N . ALA A 1 126 ? 12.422 -20.058 -17.636 1.00 57.69 126 ALA A N 1
ATOM 908 C CA . ALA A 1 126 ? 11.396 -19.124 -18.080 1.00 57.69 126 ALA A CA 1
ATOM 909 C C . ALA A 1 126 ? 10.793 -18.406 -16.865 1.00 57.69 126 ALA A C 1
ATOM 911 O O . ALA A 1 126 ? 10.352 -19.057 -15.914 1.00 57.69 126 ALA A O 1
ATOM 912 N N . SER A 1 127 ? 10.800 -17.074 -16.899 1.00 62.38 127 SER A N 1
ATOM 913 C CA . SER A 1 127 ? 10.158 -16.239 -15.887 1.00 62.38 127 SER A CA 1
ATOM 914 C C . SER A 1 127 ? 8.666 -16.580 -15.812 1.00 62.38 127 SER A C 1
ATOM 916 O O . SER A 1 127 ? 7.980 -16.518 -16.833 1.00 62.38 127 SER A O 1
ATOM 918 N N . GLN A 1 128 ? 8.195 -16.970 -14.622 1.00 53.56 128 GLN A N 1
ATOM 919 C CA . GLN A 1 128 ? 6.770 -16.957 -14.268 1.00 53.56 128 GLN A CA 1
ATOM 920 C C . GLN A 1 128 ? 6.305 -15.530 -13.990 1.00 53.56 128 GLN A C 1
ATOM 922 O O . GLN A 1 128 ? 7.140 -14.729 -13.504 1.00 53.56 128 GLN A O 1
#

Secondary structure (DSSP, 8-state):
-------------SS-EEEEEE-TTSS-EEEEEE-SSTT---PPPPPPPPPPPPTTTTT-TTHHHHGGG--GGGGS---------------------------GGGGTT--GGGGTT------PPPP-